Protein AF-A0A956F9D6-F1 (afdb_monomer_lite)

Sequence (147 aa):
MLTVTFGCPGGDDSSTGTDTEHHHDTEHATSSSGGEESSGGGGTGSSSGGEESTTGGPGDGSSSGGESEGSSSGGGVSEECVTFCSRYFNTCGGNAGNDYASEEDCQAQCSGWDAAGFECRQMHLELAQEDADTHCPHASGSGGGVC

Secondary structure (DSSP, 8-state):
-------PPPPP-------------------------------------------------------------SSPPPHHHHHHHHHHHHHHTTSTT---SSHHHHHHHHTT--HHHHHHHHHHHHHTTT-HHHHTTTSSTTGGGT-

Foldseek 3Di:
DDPPPPDDDADDDPDDDDDDDDDDDDDDDDDDDDDDDDDDDDDDDDDDDDDDDDDDDDDDDDDDDPPPPDDDPDPDQDPLQLVLLVLLCVLAVPPPLAPAPDSVSSSVLLVVDDPVLSVQLSVLSVCSVVPVHVRSNCNYSCNVSSD

pLDDT: mean 71.95, std 21.87, range [39.25, 97.88]

Radius of gyration: 24.63 Å; chains: 1; bounding box: 66×50×63 Å

Structure (mmCIF, N/CA/C/O backbone):
data_AF-A0A956F9D6-F1
#
_entry.id   AF-A0A956F9D6-F1
#
loop_
_atom_site.group_PDB
_atom_site.id
_atom_site.type_symbol
_atom_site.label_atom_id
_atom_site.label_alt_id
_atom_site.label_comp_id
_atom_site.label_asym_id
_atom_site.label_entity_id
_atom_site.label_seq_id
_atom_site.pdbx_PDB_ins_code
_atom_site.Cartn_x
_atom_site.Cartn_y
_atom_site.Cartn_z
_atom_site.occupancy
_atom_site.B_iso_or_equiv
_atom_site.auth_seq_id
_atom_site.auth_comp_id
_atom_site.auth_asym_id
_atom_site.auth_atom_id
_atom_site.pdbx_PDB_model_num
ATOM 1 N N . MET A 1 1 ? 4.218 29.208 -5.042 1.00 49.19 1 MET A N 1
ATOM 2 C CA . MET A 1 1 ? 3.357 28.017 -4.911 1.00 49.19 1 MET A CA 1
ATOM 3 C C . MET A 1 1 ? 3.411 27.310 -6.253 1.00 49.19 1 MET A C 1
ATOM 5 O O . MET A 1 1 ? 2.847 27.825 -7.207 1.00 49.19 1 MET A O 1
ATOM 9 N N . LEU A 1 2 ? 4.232 26.263 -6.375 1.00 46.78 2 LEU A N 1
ATOM 10 C CA . LEU A 1 2 ? 4.337 25.477 -7.606 1.00 46.78 2 LEU A CA 1
ATOM 11 C C . LEU A 1 2 ? 3.216 24.437 -7.580 1.00 46.78 2 LEU A C 1
ATOM 13 O O . LEU A 1 2 ? 3.246 23.526 -6.762 1.00 46.78 2 LEU A O 1
ATOM 17 N N . THR A 1 3 ? 2.222 24.592 -8.445 1.00 46.16 3 THR A N 1
ATOM 18 C CA . THR A 1 3 ? 1.223 23.55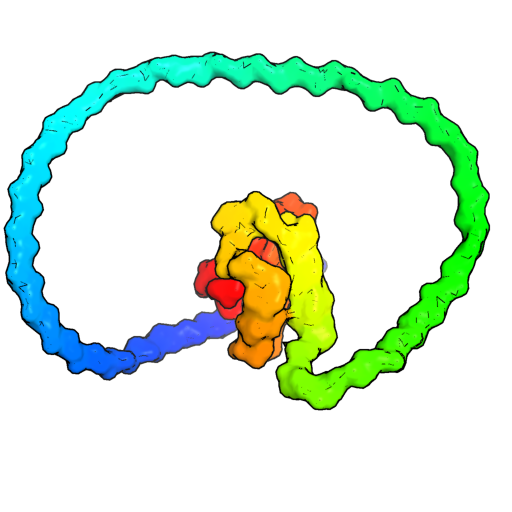8 -8.719 1.00 46.16 3 THR A CA 1
ATOM 19 C C . THR A 1 3 ? 1.864 22.505 -9.618 1.00 46.16 3 THR A C 1
ATOM 21 O O . THR A 1 3 ? 1.932 22.684 -10.834 1.00 46.16 3 THR A O 1
ATOM 24 N N . VAL A 1 4 ? 2.378 21.427 -9.025 1.00 48.56 4 VAL A N 1
ATOM 25 C CA . VAL A 1 4 ? 2.755 20.220 -9.770 1.00 48.56 4 VAL A CA 1
ATOM 26 C C . VAL A 1 4 ? 1.454 19.540 -10.183 1.00 48.56 4 VAL A C 1
ATOM 28 O O . VAL A 1 4 ? 0.748 18.971 -9.360 1.00 48.56 4 VAL A O 1
ATOM 31 N N . THR A 1 5 ? 1.090 19.679 -11.456 1.00 53.84 5 THR A N 1
ATOM 32 C CA . THR A 1 5 ? 0.004 18.901 -12.059 1.00 53.84 5 THR A CA 1
ATOM 33 C C . THR A 1 5 ? 0.579 17.533 -12.400 1.00 53.84 5 THR A C 1
ATOM 35 O O . THR A 1 5 ? 1.245 17.385 -13.422 1.00 53.84 5 THR A O 1
ATOM 38 N N . PHE A 1 6 ? 0.384 16.560 -11.512 1.00 55.25 6 PHE A N 1
ATOM 39 C CA . PHE A 1 6 ? 0.704 15.161 -11.777 1.00 55.25 6 PHE A CA 1
ATOM 40 C C . PHE A 1 6 ? -0.479 14.557 -12.539 1.00 55.25 6 PHE A C 1
ATOM 42 O O . PHE A 1 6 ? -1.470 14.124 -11.961 1.00 55.25 6 PHE A O 1
ATOM 49 N N . GLY A 1 7 ? -0.429 14.665 -13.866 1.00 45.84 7 GLY A N 1
ATOM 50 C CA . GLY A 1 7 ? -1.339 13.941 -14.741 1.00 45.84 7 GLY A CA 1
ATOM 51 C C . GLY A 1 7 ? -0.779 12.545 -14.969 1.00 45.84 7 GLY A C 1
ATOM 52 O O . GLY A 1 7 ? 0.195 12.408 -15.705 1.00 45.84 7 GLY A O 1
ATOM 53 N N . CYS A 1 8 ? -1.383 11.527 -14.359 1.00 49.78 8 CYS A N 1
ATOM 54 C CA . CYS A 1 8 ? -1.200 10.150 -14.804 1.00 49.78 8 CYS A CA 1
ATOM 55 C C . CYS A 1 8 ? -1.801 10.037 -16.218 1.00 49.78 8 CYS A C 1
ATOM 57 O O . CYS A 1 8 ? -2.987 10.336 -16.388 1.00 49.78 8 CYS A O 1
ATOM 59 N N . PRO A 1 9 ? -1.026 9.680 -17.258 1.00 53.47 9 PRO A N 1
ATOM 60 C CA . PRO A 1 9 ? -1.606 9.359 -18.553 1.00 53.47 9 PRO A CA 1
ATOM 61 C C . PRO A 1 9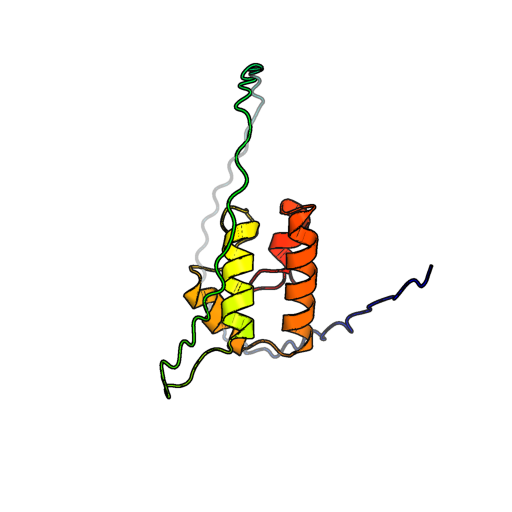 ? -2.479 8.114 -18.380 1.00 53.47 9 PRO A C 1
ATOM 63 O O . PRO A 1 9 ? -1.993 7.071 -17.948 1.00 53.47 9 PRO A O 1
ATOM 66 N N . GLY A 1 10 ? -3.774 8.260 -18.668 1.00 45.09 10 GLY A N 1
ATOM 67 C CA . GLY A 1 10 ? -4.732 7.164 -18.644 1.00 45.09 10 GLY A CA 1
ATOM 68 C C . GLY A 1 10 ? -4.235 6.007 -19.504 1.00 45.09 10 GLY A C 1
ATOM 69 O O . GLY A 1 10 ? -3.920 6.200 -20.676 1.00 45.09 10 GLY A O 1
ATOM 70 N N . GLY A 1 11 ? -4.138 4.830 -18.890 1.00 46.69 11 GLY A N 1
ATOM 71 C CA . GLY A 1 11 ? -3.939 3.578 -19.597 1.00 46.69 11 GLY A CA 1
ATOM 72 C C . GLY A 1 11 ? -5.210 3.244 -20.361 1.00 46.69 11 GLY A C 1
ATOM 73 O O . GLY A 1 11 ? -6.281 3.097 -19.777 1.00 46.69 11 GLY A O 1
ATOM 74 N N . ASP A 1 12 ? -5.082 3.191 -21.677 1.00 46.81 12 ASP A N 1
ATOM 75 C CA . ASP A 1 12 ? -6.163 2.926 -22.603 1.00 46.81 12 ASP A CA 1
ATOM 76 C C . ASP A 1 12 ? -6.703 1.497 -22.442 1.00 46.81 12 ASP A C 1
ATOM 78 O O . ASP A 1 12 ? -5.969 0.506 -22.501 1.00 46.81 12 ASP A O 1
ATOM 82 N N . ASP A 1 13 ? -8.023 1.428 -22.300 1.00 53.12 13 ASP A N 1
ATOM 83 C CA . ASP A 1 13 ? -8.912 0.279 -22.442 1.00 53.12 13 ASP A CA 1
ATOM 84 C C . ASP A 1 13 ? -8.509 -0.627 -23.630 1.00 53.12 13 ASP A C 1
ATOM 86 O O . ASP A 1 13 ? -8.948 -0.458 -24.769 1.00 53.12 13 ASP A O 1
ATOM 90 N N . SER A 1 14 ? -7.651 -1.620 -23.388 1.00 56.44 14 SER A N 1
ATOM 91 C CA . SER A 1 14 ? -7.343 -2.668 -24.368 1.00 56.44 14 SER A CA 1
ATOM 92 C C . SER A 1 14 ? -8.263 -3.861 -24.154 1.00 56.44 14 SER A C 1
ATOM 94 O O . SER A 1 14 ? -7.869 -4.935 -23.704 1.00 56.44 14 SER A O 1
ATOM 96 N N . SER A 1 15 ? -9.519 -3.646 -24.538 1.00 55.53 15 SER A N 1
ATOM 97 C CA . SER A 1 15 ? -10.475 -4.697 -24.868 1.00 55.53 15 SER A CA 1
ATOM 98 C C . SER A 1 15 ? -9.886 -5.620 -25.945 1.00 55.53 15 SER A C 1
ATOM 100 O O . SER A 1 15 ? -9.810 -5.249 -27.116 1.00 55.53 15 SER A O 1
ATOM 102 N N . THR A 1 16 ? -9.510 -6.848 -25.583 1.00 59.19 16 THR A N 1
ATOM 103 C CA . THR A 1 16 ? -9.400 -7.946 -26.554 1.00 59.19 16 THR A CA 1
ATOM 104 C C . THR A 1 16 ? -10.321 -9.076 -26.124 1.00 59.19 16 THR A C 1
ATOM 106 O O . THR A 1 16 ? -10.125 -9.738 -25.109 1.00 59.19 16 THR A O 1
ATOM 109 N N . GLY A 1 17 ? -11.401 -9.224 -26.889 1.00 53.12 17 GLY A N 1
ATOM 110 C CA . GLY A 1 17 ? -12.414 -10.237 -26.671 1.00 53.12 17 GLY A CA 1
ATOM 111 C C . GLY A 1 17 ? -11.886 -11.648 -26.903 1.00 53.12 17 GLY A C 1
ATOM 112 O O . GLY A 1 17 ? -11.095 -11.905 -27.810 1.00 53.12 17 GLY A O 1
ATOM 113 N N . THR A 1 18 ? -12.428 -12.580 -26.130 1.00 55.72 18 THR A N 1
ATOM 114 C CA . THR A 1 18 ? -12.713 -13.919 -26.635 1.00 55.72 18 THR A CA 1
ATOM 115 C C . THR A 1 18 ? -14.192 -14.170 -26.410 1.00 55.72 18 THR A C 1
ATOM 117 O O . THR A 1 18 ? -14.675 -14.323 -25.293 1.00 55.72 18 THR A O 1
ATOM 120 N N . ASP A 1 19 ? -14.913 -14.102 -27.521 1.00 53.56 19 ASP A N 1
ATOM 121 C CA . ASP A 1 19 ? -16.272 -14.581 -27.664 1.00 53.56 19 ASP A CA 1
ATOM 122 C C . ASP A 1 19 ? -16.255 -16.087 -27.354 1.00 53.56 19 ASP A C 1
ATOM 124 O O . ASP A 1 19 ? -15.553 -16.870 -27.998 1.00 53.56 19 ASP A O 1
ATOM 128 N N . THR A 1 20 ? -16.933 -16.499 -26.292 1.00 59.34 20 THR A N 1
ATOM 129 C CA . THR A 1 20 ? -17.314 -17.897 -26.101 1.00 59.34 20 THR A CA 1
ATOM 130 C C . THR A 1 20 ? -18.781 -17.898 -25.732 1.00 59.34 20 THR A C 1
ATOM 132 O O . THR A 1 20 ? -19.163 -17.764 -24.571 1.00 59.34 20 THR A O 1
ATOM 135 N N . GLU A 1 21 ? -19.594 -18.027 -26.778 1.00 60.91 21 GLU A N 1
ATOM 136 C CA . GLU A 1 21 ? -20.935 -18.590 -26.727 1.00 60.91 21 GLU A CA 1
ATOM 137 C C . GLU A 1 21 ? -20.992 -19.765 -25.736 1.00 60.91 21 GLU A C 1
ATOM 139 O O . GLU A 1 21 ? -20.465 -20.858 -25.973 1.00 60.91 21 GLU A O 1
ATOM 144 N N . HIS A 1 22 ? -21.724 -19.568 -24.644 1.00 53.25 22 HIS A N 1
ATOM 145 C CA . HIS A 1 22 ? -22.496 -20.655 -24.069 1.00 53.25 22 HIS A CA 1
ATOM 146 C C . HIS A 1 22 ? -23.883 -20.152 -23.699 1.00 53.25 22 HIS A C 1
ATOM 148 O O . HIS A 1 22 ? -24.115 -19.547 -22.654 1.00 53.25 22 HIS A O 1
ATOM 154 N N . HIS A 1 23 ? -24.807 -20.414 -24.620 1.00 60.94 23 HIS A N 1
ATOM 155 C CA . HIS A 1 23 ? -26.233 -20.469 -24.359 1.00 60.94 23 HIS A CA 1
ATOM 156 C C . HIS A 1 23 ? -26.501 -21.356 -23.142 1.00 60.94 23 HIS A C 1
ATOM 158 O O . HIS A 1 23 ? -26.189 -22.540 -23.185 1.00 60.94 23 HIS A O 1
ATOM 164 N N . HIS A 1 24 ? -27.167 -20.822 -22.122 1.00 57.09 24 HIS A N 1
ATOM 165 C CA . HIS A 1 24 ? -28.178 -21.580 -21.395 1.00 57.09 24 HIS A CA 1
ATOM 166 C C . HIS A 1 24 ? -29.282 -20.625 -20.941 1.00 57.09 24 HIS A C 1
ATOM 168 O O . HIS A 1 24 ? -29.178 -19.893 -19.961 1.00 57.09 24 HIS A O 1
ATOM 174 N N . ASP A 1 25 ? -30.335 -20.655 -21.747 1.00 59.44 25 ASP A N 1
ATOM 175 C CA . ASP A 1 25 ? -31.696 -20.254 -21.441 1.00 59.44 25 ASP A CA 1
ATOM 176 C C . ASP A 1 25 ? -32.126 -20.898 -20.111 1.00 59.44 25 ASP A C 1
ATOM 178 O O . ASP A 1 25 ? -32.097 -22.125 -19.986 1.00 59.44 25 ASP A O 1
ATOM 182 N N . THR A 1 26 ? -32.487 -20.108 -19.101 1.00 63.03 26 THR A N 1
ATOM 183 C CA . THR A 1 26 ? -33.489 -20.505 -18.101 1.00 63.03 26 THR A CA 1
ATOM 184 C C . THR A 1 26 ? -34.083 -19.252 -17.488 1.00 63.03 26 THR A C 1
ATOM 186 O O . THR A 1 26 ? -33.485 -18.545 -16.678 1.00 63.03 26 THR A O 1
ATOM 189 N N . GLU A 1 27 ? -35.306 -19.008 -17.912 1.00 63.38 27 GLU A N 1
ATOM 190 C CA . GLU A 1 27 ? -36.193 -17.975 -17.433 1.00 63.38 27 GLU A CA 1
ATOM 191 C C . GLU A 1 27 ? -36.682 -18.338 -16.027 1.00 63.38 27 GLU A C 1
ATOM 193 O O . GLU A 1 27 ? -37.116 -19.464 -15.782 1.00 63.38 27 GLU A O 1
ATOM 198 N N . HIS A 1 28 ? -36.700 -17.372 -15.110 1.00 53.66 28 HIS A N 1
ATOM 199 C CA . HIS A 1 28 ? -37.776 -17.329 -14.127 1.00 53.66 28 HIS A CA 1
ATOM 200 C C . HIS A 1 28 ? -38.054 -15.889 -13.708 1.00 53.66 28 HIS A C 1
ATOM 202 O O . HIS A 1 28 ? -37.382 -15.290 -12.871 1.00 53.66 28 HIS A O 1
ATOM 208 N N . ALA A 1 29 ? -39.095 -15.343 -14.327 1.00 53.19 29 ALA A N 1
ATOM 209 C CA . ALA A 1 29 ? -39.790 -14.173 -13.845 1.00 53.19 29 ALA A CA 1
ATOM 210 C C . ALA A 1 29 ? -40.430 -14.474 -12.483 1.00 53.19 29 ALA A C 1
ATOM 212 O O . ALA A 1 29 ? -41.213 -15.413 -12.356 1.00 53.19 29 ALA A O 1
ATOM 213 N N . THR A 1 30 ? -40.191 -13.610 -11.500 1.00 58.47 30 THR A N 1
ATOM 214 C CA . THR A 1 30 ? -41.206 -13.267 -10.499 1.00 58.47 30 THR A CA 1
ATOM 215 C C . THR A 1 30 ? -41.138 -11.774 -10.231 1.00 58.47 30 THR A C 1
ATOM 217 O O . THR A 1 30 ? -40.274 -11.278 -9.513 1.00 58.47 30 THR A O 1
ATOM 220 N N . SER A 1 31 ? -42.081 -11.059 -10.833 1.00 57.25 31 SER A N 1
ATOM 221 C CA . SER A 1 31 ? -42.538 -9.760 -10.364 1.00 57.25 31 SER A CA 1
ATOM 222 C C . SER A 1 31 ? -42.961 -9.857 -8.898 1.00 57.25 31 SER A C 1
ATOM 224 O O . SER A 1 31 ? -43.669 -10.796 -8.537 1.00 57.25 31 SER A O 1
ATOM 226 N N . SER A 1 32 ? -42.618 -8.864 -8.079 1.00 54.59 32 SER A N 1
ATOM 227 C CA . SER A 1 32 ? -43.465 -8.429 -6.964 1.00 54.59 32 SER A CA 1
ATOM 228 C C . SER A 1 32 ? -43.101 -7.013 -6.530 1.00 54.59 32 SER A C 1
ATOM 230 O O . SER A 1 32 ? -41.986 -6.707 -6.126 1.00 54.59 32 SER A O 1
ATOM 232 N N . SER A 1 33 ? -44.103 -6.167 -6.697 1.00 61.12 33 SER A N 1
ATOM 233 C CA . SER A 1 33 ? -44.301 -4.807 -6.221 1.00 61.12 33 SER A CA 1
ATOM 234 C C . SER A 1 33 ? -44.600 -4.741 -4.718 1.00 61.12 33 SER A C 1
ATOM 236 O O . SER A 1 33 ? -45.205 -5.665 -4.177 1.00 61.12 33 SER A O 1
ATOM 238 N N . GLY A 1 34 ? -44.311 -3.586 -4.107 1.00 43.47 34 GLY A N 1
ATOM 239 C CA . GLY A 1 34 ? -44.726 -3.195 -2.748 1.00 43.47 34 GLY A CA 1
ATOM 240 C C . GLY A 1 34 ? -43.529 -3.120 -1.795 1.00 43.47 34 GLY A C 1
ATOM 241 O O . GLY A 1 34 ? -42.672 -3.988 -1.832 1.00 43.47 34 GLY A O 1
ATOM 242 N N . GLY A 1 35 ? -43.352 -2.122 -0.942 1.00 39.25 35 GLY A N 1
ATOM 243 C CA . GLY A 1 35 ? -44.171 -0.986 -0.553 1.00 39.25 35 GLY A CA 1
ATOM 244 C C . GLY A 1 35 ? -43.441 -0.240 0.577 1.00 39.25 35 GLY A C 1
ATOM 245 O O . GLY A 1 35 ? -42.561 -0.808 1.214 1.00 39.25 35 GLY A O 1
ATOM 246 N N . GLU A 1 36 ? -43.801 1.031 0.746 1.00 41.38 36 GLU A N 1
ATOM 247 C CA . GLU A 1 36 ? -44.159 1.649 2.034 1.00 41.38 36 GLU A CA 1
ATOM 248 C C . GLU A 1 36 ? -43.102 1.717 3.164 1.00 41.38 36 GLU A C 1
ATOM 250 O O . GLU A 1 36 ? -42.645 0.730 3.726 1.00 41.38 36 GLU A O 1
ATOM 255 N N . GLU A 1 37 ? -42.770 2.975 3.478 1.00 49.12 37 GLU A N 1
ATOM 256 C CA . GLU A 1 37 ? -42.399 3.565 4.771 1.00 49.12 37 GLU A CA 1
ATOM 257 C C . GLU A 1 37 ? -42.046 2.664 5.972 1.00 49.12 37 GLU A C 1
ATOM 259 O O . GLU A 1 37 ? -42.855 1.883 6.460 1.00 49.12 37 GLU A O 1
ATOM 264 N N . SER A 1 38 ? -40.913 2.958 6.624 1.00 58.16 38 SER A N 1
ATOM 265 C CA . SER A 1 38 ? -40.885 2.877 8.087 1.00 58.16 38 SER A CA 1
ATOM 266 C C . SER A 1 38 ? -39.858 3.815 8.720 1.00 58.16 38 SER A C 1
ATOM 268 O O . SER A 1 38 ? -38.701 3.901 8.319 1.00 58.16 38 SER A O 1
ATOM 270 N N . SER A 1 39 ? -40.347 4.544 9.720 1.00 61.50 39 SER A N 1
ATOM 271 C CA . SER A 1 39 ? -39.662 5.515 10.572 1.00 61.50 39 SER A CA 1
ATOM 272 C C . SER A 1 39 ? -38.867 4.862 11.718 1.00 61.50 39 SER A C 1
ATOM 274 O O . SER A 1 39 ? -39.156 3.733 12.106 1.00 61.50 39 SER A O 1
ATOM 276 N N . GLY A 1 40 ? -37.978 5.646 12.348 1.00 46.12 40 GLY A N 1
ATOM 277 C CA . GLY A 1 40 ? -37.383 5.384 13.676 1.00 46.12 40 GLY A CA 1
ATOM 278 C C . GLY A 1 40 ? -35.932 4.894 13.609 1.00 46.12 40 GLY A C 1
ATOM 279 O O . GLY A 1 40 ? -35.602 4.087 12.758 1.00 46.12 40 GLY A O 1
ATOM 280 N N . GLY A 1 41 ? -34.977 5.313 14.436 1.00 44.06 41 GLY A N 1
ATOM 281 C CA . GLY A 1 41 ? -34.894 6.232 15.575 1.00 44.06 41 GLY A CA 1
ATOM 282 C C . GLY A 1 41 ? -33.406 6.627 15.709 1.00 44.06 41 GLY A C 1
ATOM 283 O O . GLY A 1 41 ? -32.540 5.977 15.142 1.00 44.06 41 GLY A O 1
ATOM 284 N N . GLY A 1 42 ? -33.030 7.756 16.305 1.00 46.38 42 GLY A N 1
ATOM 285 C CA . GLY A 1 42 ? -33.112 7.967 17.747 1.00 46.38 42 GLY A CA 1
ATOM 286 C C . GLY A 1 42 ? -31.932 7.287 18.456 1.00 46.38 42 GLY A C 1
ATOM 287 O O . GLY A 1 42 ? -32.081 6.168 18.929 1.00 46.38 42 GLY A O 1
ATOM 288 N N . GLY A 1 43 ? -30.776 7.956 18.533 1.00 43.47 43 GLY A N 1
ATOM 289 C CA . GLY A 1 43 ? -29.585 7.427 19.206 1.00 43.47 43 GLY A CA 1
ATOM 290 C C . GLY A 1 43 ? -28.529 8.495 19.478 1.00 43.47 43 GLY A C 1
ATOM 291 O O . GLY A 1 43 ? -27.511 8.563 18.803 1.00 43.47 43 GLY A O 1
ATOM 292 N N . THR A 1 44 ? -28.791 9.352 20.463 1.00 50.62 44 THR A N 1
ATOM 293 C CA . THR A 1 44 ? -27.800 10.233 21.090 1.00 50.62 44 THR A CA 1
ATOM 294 C C . THR A 1 44 ? -26.856 9.411 21.965 1.00 50.62 44 THR A C 1
ATOM 296 O O . THR A 1 44 ? -27.324 8.687 22.843 1.00 50.62 44 THR A O 1
ATOM 299 N N . GLY A 1 45 ? -25.546 9.569 21.786 1.00 46.28 45 GLY A N 1
ATOM 300 C CA . GLY A 1 45 ? -24.532 8.967 22.649 1.00 46.28 45 GLY A CA 1
ATOM 301 C C . GLY A 1 45 ? -23.328 9.886 22.809 1.00 46.28 45 GLY A C 1
ATOM 302 O O . GLY A 1 45 ? -22.297 9.674 22.187 1.00 46.28 45 GLY A O 1
ATOM 303 N N . SER A 1 46 ? -23.474 10.928 23.628 1.00 51.25 46 SER A N 1
ATOM 304 C CA . SER A 1 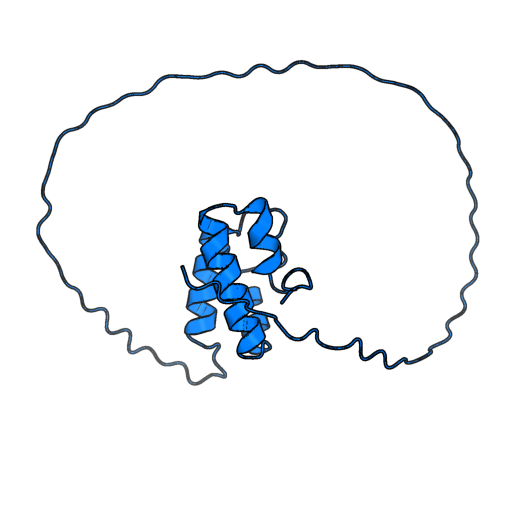46 ? -22.350 11.696 24.166 1.00 51.25 46 SER A CA 1
ATOM 305 C C . SER A 1 46 ? -21.751 10.940 25.350 1.00 51.25 46 SER A C 1
ATOM 307 O O . SER A 1 46 ? -22.473 10.544 26.263 1.00 51.25 46 SER A O 1
ATOM 309 N N . SER A 1 47 ? -20.433 10.776 25.378 1.00 51.44 47 SER A N 1
ATOM 310 C CA . SER A 1 47 ? -19.696 10.472 26.606 1.00 51.44 47 SER A CA 1
ATOM 311 C C . SER A 1 47 ? -18.364 11.204 26.574 1.00 51.44 47 SER A C 1
ATOM 313 O O . SER A 1 47 ? -17.411 10.803 25.917 1.00 51.44 47 SER A O 1
ATOM 315 N N . SER A 1 48 ? -18.376 12.338 27.264 1.00 51.16 48 SER A N 1
ATOM 316 C CA . SER A 1 48 ? -17.220 13.121 27.670 1.00 51.16 48 SER A CA 1
ATOM 317 C C . SER A 1 48 ? -16.602 12.511 28.929 1.00 51.16 48 SER A C 1
ATOM 319 O O . SER A 1 48 ? -17.339 12.056 29.804 1.00 51.16 48 SER A O 1
ATOM 321 N N . GLY A 1 49 ? -15.285 12.644 29.082 1.00 41.81 49 GLY A N 1
ATOM 322 C CA . GLY A 1 49 ? -14.639 12.707 30.396 1.00 41.81 49 GLY A CA 1
ATOM 323 C C . GLY A 1 49 ? -13.552 11.663 30.625 1.00 41.81 49 GLY A C 1
ATOM 324 O O . GLY A 1 49 ? -13.829 10.470 30.676 1.00 41.81 49 GLY A O 1
ATOM 325 N N . GLY A 1 50 ? -12.324 12.142 30.824 1.00 43.09 50 GLY A N 1
ATOM 326 C CA . GLY A 1 50 ? -11.189 11.320 31.232 1.00 43.09 50 GLY A CA 1
ATOM 327 C C . GLY A 1 50 ? -9.851 12.024 31.044 1.00 43.09 50 GLY A C 1
ATOM 328 O O . GLY A 1 50 ? -9.005 11.545 30.304 1.00 43.09 50 GLY A O 1
ATOM 329 N N . GLU A 1 51 ? -9.684 13.186 31.668 1.00 46.59 51 GLU A N 1
ATOM 330 C CA . GLU A 1 51 ? -8.378 13.803 31.890 1.00 46.59 51 GLU A CA 1
ATOM 331 C C . GLU A 1 51 ? -7.652 13.063 33.026 1.00 46.59 51 GLU A C 1
ATOM 333 O O . GLU A 1 51 ? -8.134 13.003 34.154 1.00 46.59 51 GLU A O 1
ATOM 338 N N . GLU A 1 52 ? -6.483 12.500 32.731 1.00 48.53 52 GLU A N 1
ATOM 339 C CA . GLU A 1 52 ? -5.540 11.984 33.722 1.00 48.53 52 GLU A CA 1
ATOM 340 C C . GLU A 1 52 ? -4.140 12.455 33.329 1.00 48.53 52 GLU A C 1
ATOM 342 O O . GLU A 1 52 ? -3.519 11.986 32.378 1.00 48.53 52 GLU A O 1
ATOM 347 N N . SER A 1 53 ? -3.671 13.457 34.066 1.00 54.78 53 SER A N 1
ATOM 348 C CA . SER A 1 53 ? -2.295 13.927 34.041 1.00 54.78 53 SER A CA 1
ATOM 349 C C . SER A 1 53 ? -1.407 12.942 34.793 1.00 54.78 53 SER A C 1
ATOM 351 O O . SER A 1 53 ? -1.546 12.806 36.007 1.00 54.78 53 SER A O 1
ATOM 353 N N . THR A 1 54 ? -0.412 12.366 34.120 1.00 48.16 54 THR A N 1
ATOM 354 C CA . THR A 1 54 ? 0.786 11.863 34.798 1.00 48.16 54 THR A CA 1
ATOM 355 C C . THR A 1 54 ? 2.044 12.411 34.145 1.00 48.16 54 THR A C 1
ATOM 357 O O . THR A 1 54 ? 2.410 12.114 33.012 1.00 48.16 54 THR A O 1
ATOM 360 N N . THR A 1 55 ? 2.677 13.256 34.940 1.00 48.84 55 THR A N 1
ATOM 361 C CA . THR A 1 55 ? 4.029 13.791 34.898 1.00 48.84 55 THR A CA 1
ATOM 362 C C . THR A 1 55 ? 5.114 12.799 34.458 1.00 48.84 55 THR A C 1
ATOM 364 O O . THR A 1 55 ? 5.318 11.780 35.107 1.00 48.84 55 THR A O 1
ATOM 367 N N . GLY A 1 56 ? 5.886 13.200 33.445 1.00 45.28 56 GLY A N 1
ATOM 368 C CA . GLY A 1 56 ? 7.342 13.375 33.530 1.00 45.28 56 GLY A CA 1
ATOM 369 C C . GLY A 1 56 ? 8.237 12.156 33.786 1.00 45.28 56 GLY A C 1
ATOM 370 O O . GLY A 1 56 ? 8.365 11.688 34.912 1.00 45.28 56 GLY A O 1
ATOM 371 N N . GLY A 1 57 ? 9.024 11.806 32.768 1.00 39.53 57 GLY A N 1
ATOM 372 C CA . GLY A 1 57 ? 10.294 11.096 32.920 1.00 39.53 57 GLY A CA 1
ATOM 373 C C . GLY A 1 57 ? 11.102 11.093 31.613 1.00 39.53 57 GLY A C 1
ATOM 374 O O . GLY A 1 57 ? 10.616 10.531 30.634 1.00 39.53 57 GLY A O 1
ATOM 375 N N . PRO A 1 58 ? 12.296 11.718 31.551 1.00 54.03 58 PRO A N 1
ATOM 376 C CA . PRO A 1 58 ? 13.199 11.599 30.409 1.00 54.03 58 PRO A CA 1
ATOM 377 C C . PRO A 1 58 ? 13.886 10.228 30.426 1.00 54.03 58 PRO A C 1
ATOM 379 O O . PRO A 1 58 ? 14.535 9.863 31.404 1.00 54.03 58 PRO A O 1
ATOM 382 N N . GLY A 1 59 ? 13.705 9.465 29.348 1.00 45.94 59 GLY A N 1
ATOM 383 C CA . GLY A 1 59 ? 14.408 8.212 29.100 1.00 45.94 59 GLY A CA 1
ATOM 384 C C . GLY A 1 59 ? 15.513 8.428 28.079 1.00 45.94 59 GLY A C 1
ATOM 385 O O . GLY A 1 59 ? 15.256 8.482 26.878 1.00 45.94 59 GLY A O 1
ATOM 386 N N . ASP A 1 60 ? 16.734 8.576 28.576 1.00 43.22 60 ASP A N 1
ATOM 387 C CA . ASP A 1 60 ? 17.962 8.507 27.804 1.00 43.22 60 ASP A CA 1
ATOM 388 C C . ASP A 1 60 ? 18.113 7.145 27.107 1.00 43.22 60 ASP A C 1
ATOM 390 O O . ASP A 1 60 ? 18.036 6.100 27.745 1.00 43.22 60 ASP A O 1
ATOM 394 N N . GLY A 1 61 ? 18.418 7.197 25.809 1.00 49.66 61 GLY A N 1
ATOM 395 C CA . GLY A 1 61 ? 19.334 6.278 25.135 1.00 49.66 61 GLY A CA 1
ATOM 396 C C . GLY A 1 61 ? 18.892 4.827 24.931 1.00 49.66 61 GLY A C 1
ATOM 397 O O . GLY A 1 61 ? 18.843 4.028 25.858 1.00 49.66 61 GLY A O 1
ATOM 398 N N . SER A 1 62 ? 18.816 4.415 23.666 1.00 45.62 62 SER A N 1
ATOM 399 C CA . SER A 1 62 ? 19.819 3.487 23.120 1.00 45.62 62 SER A CA 1
ATOM 400 C C . SER A 1 62 ? 19.584 3.236 21.638 1.00 45.62 62 SER A C 1
ATOM 402 O O . SER A 1 62 ? 18.569 2.683 21.227 1.00 45.62 62 SER A O 1
ATOM 404 N N . SER A 1 63 ? 20.590 3.606 20.849 1.00 51.84 63 SER A N 1
ATOM 405 C CA . SER A 1 63 ? 20.867 3.002 19.556 1.00 51.84 63 SER A CA 1
ATOM 406 C C . SER A 1 63 ? 20.930 1.482 19.684 1.00 51.84 63 SER A C 1
ATOM 408 O O . SER A 1 63 ? 21.647 0.949 20.528 1.00 51.84 63 SER A O 1
ATOM 410 N N . SER A 1 64 ? 20.233 0.793 18.795 1.00 48.78 64 SER A N 1
ATOM 411 C CA . SER A 1 64 ? 20.522 -0.562 18.319 1.00 48.78 64 SER A CA 1
ATOM 412 C C . SER A 1 64 ? 19.819 -0.610 16.957 1.00 48.78 64 SER A C 1
ATOM 414 O O . SER A 1 64 ? 18.600 -0.600 16.897 1.00 48.78 64 SER A O 1
ATOM 416 N N . GLY A 1 65 ? 20.502 -0.438 15.827 1.00 50.25 65 GLY A N 1
ATOM 417 C CA . GLY A 1 65 ? 21.626 -1.291 15.456 1.00 50.25 65 GLY A CA 1
ATOM 418 C C . GLY A 1 65 ? 21.132 -2.723 15.261 1.00 50.25 65 GLY A C 1
ATOM 419 O O . GLY A 1 65 ? 21.703 -3.640 15.830 1.00 50.25 65 GLY A O 1
ATOM 420 N N . GLY A 1 66 ? 19.999 -2.890 14.574 1.00 42.16 66 GLY A N 1
ATOM 421 C CA . GLY A 1 66 ? 19.471 -4.184 14.163 1.00 42.16 66 GLY A CA 1
ATOM 422 C C . GLY A 1 66 ? 19.928 -4.487 12.746 1.00 42.16 66 GLY A C 1
ATOM 423 O O . GLY A 1 66 ? 19.169 -4.329 11.799 1.00 42.16 66 GLY A O 1
ATOM 424 N N . GLU A 1 67 ? 21.185 -4.884 12.611 1.00 50.31 67 GLU A N 1
ATOM 425 C CA . GLU A 1 67 ? 21.649 -5.685 11.483 1.00 50.31 67 GLU A CA 1
ATOM 426 C C . GLU A 1 67 ? 20.798 -6.965 11.420 1.00 50.31 67 GLU A C 1
ATOM 428 O O . GLU A 1 67 ? 20.966 -7.887 12.213 1.00 50.31 67 GLU A O 1
ATOM 433 N N . SER A 1 68 ? 19.820 -6.994 10.512 1.00 47.62 68 SER A N 1
ATOM 434 C CA . SER A 1 68 ? 19.095 -8.217 10.159 1.00 47.62 68 SER A CA 1
ATOM 435 C C . SER A 1 68 ? 19.689 -8.769 8.874 1.00 47.62 68 SER A C 1
ATOM 437 O O . SER A 1 68 ? 19.088 -8.748 7.806 1.00 47.62 68 SER A O 1
ATOM 439 N N . GLU A 1 69 ? 20.916 -9.265 8.998 1.00 69.12 69 GLU A N 1
ATOM 440 C CA . GLU A 1 69 ? 21.524 -10.150 8.014 1.00 69.12 69 GLU A CA 1
ATOM 441 C C . GLU A 1 69 ? 20.826 -11.515 8.148 1.00 69.12 69 GLU A C 1
ATOM 443 O O . GLU A 1 69 ? 21.189 -12.359 8.969 1.00 69.12 69 GLU A O 1
ATOM 448 N N . GLY A 1 70 ? 19.757 -11.700 7.372 1.00 50.53 70 GLY A N 1
ATOM 449 C CA . GLY A 1 70 ? 18.893 -12.877 7.411 1.00 50.53 70 GLY A CA 1
ATOM 450 C C . GLY A 1 70 ? 18.341 -13.223 6.033 1.00 50.53 70 GLY A C 1
ATOM 451 O O . GLY A 1 70 ? 17.186 -12.964 5.732 1.00 50.53 70 GLY A O 1
ATOM 452 N N . SER A 1 71 ? 19.207 -13.810 5.207 1.00 63.56 71 SER A N 1
ATOM 453 C CA . SER A 1 71 ? 18.939 -14.467 3.920 1.00 63.56 71 SER A CA 1
ATOM 454 C C . SER A 1 71 ? 17.518 -15.020 3.702 1.00 63.56 71 SER A C 1
ATOM 456 O O . SER A 1 71 ? 17.076 -15.924 4.412 1.00 63.56 71 SER A O 1
ATOM 458 N N . SER A 1 72 ? 16.930 -14.695 2.549 1.00 47.34 72 SER A N 1
ATOM 459 C CA . SER A 1 72 ? 16.310 -15.731 1.715 1.00 47.34 72 SER A CA 1
ATOM 460 C C . SER A 1 72 ? 16.439 -15.414 0.233 1.00 47.34 72 SER A C 1
ATOM 462 O O . SER A 1 72 ? 15.682 -14.652 -0.358 1.00 47.34 72 SER A O 1
ATOM 464 N N . SER A 1 73 ? 17.422 -16.072 -0.380 1.00 66.00 73 SER A N 1
ATOM 465 C CA . SER A 1 73 ? 17.403 -16.381 -1.805 1.00 66.00 73 SER A CA 1
ATOM 466 C C . SER A 1 73 ? 16.202 -17.288 -2.086 1.00 66.00 73 SER A C 1
ATOM 468 O O . SER A 1 73 ? 16.299 -18.509 -2.001 1.00 66.00 73 SER A O 1
ATOM 470 N N . GLY A 1 74 ? 15.059 -16.676 -2.374 1.00 48.84 74 GLY A N 1
ATOM 471 C CA . GLY A 1 74 ? 13.831 -17.366 -2.745 1.00 48.84 74 GLY A CA 1
ATOM 472 C C . GLY A 1 74 ? 12.833 -16.377 -3.325 1.00 48.84 74 GLY A C 1
ATOM 473 O O . GLY A 1 74 ? 11.954 -15.944 -2.603 1.00 48.84 74 GLY A O 1
ATOM 474 N N . GLY A 1 75 ? 13.014 -15.980 -4.593 1.00 53.34 75 GLY A N 1
ATOM 475 C CA . GLY A 1 75 ? 12.017 -15.231 -5.384 1.00 53.34 75 GLY A CA 1
ATOM 476 C C . GLY A 1 75 ? 11.277 -14.121 -4.626 1.00 53.34 75 GLY A C 1
ATOM 477 O O . GLY A 1 75 ? 10.051 -14.122 -4.617 1.00 53.34 75 GLY A O 1
ATOM 478 N N . GLY A 1 76 ? 12.020 -13.267 -3.914 1.00 58.62 76 GLY A N 1
ATOM 479 C CA . GLY A 1 76 ? 11.492 -12.423 -2.842 1.00 58.62 76 GLY A CA 1
ATOM 480 C C . GLY A 1 76 ? 10.810 -11.146 -3.324 1.00 58.62 76 GLY A C 1
ATOM 481 O O . GLY A 1 76 ? 11.294 -10.473 -4.234 1.00 58.62 76 GLY A O 1
ATOM 482 N N . VAL A 1 77 ? 9.701 -10.818 -2.664 1.00 78.12 77 VAL A N 1
ATOM 483 C CA . VAL A 1 77 ? 9.037 -9.509 -2.704 1.00 78.12 77 VAL A CA 1
ATOM 484 C C . VAL A 1 77 ? 10.021 -8.392 -2.343 1.00 78.12 77 VAL A C 1
ATOM 486 O O . VAL A 1 77 ? 10.913 -8.590 -1.515 1.00 78.12 77 VAL A O 1
ATOM 489 N N . SER A 1 78 ? 9.897 -7.228 -2.987 1.00 89.38 78 SER A N 1
ATOM 490 C CA . SER A 1 78 ? 10.789 -6.097 -2.714 1.00 89.38 78 SER A CA 1
ATOM 491 C C . SER A 1 78 ? 10.560 -5.549 -1.302 1.00 89.38 78 SER A C 1
ATOM 493 O O . SER A 1 78 ? 9.442 -5.562 -0.786 1.00 89.38 78 SER A O 1
ATOM 495 N N . GLU A 1 79 ? 11.615 -5.026 -0.675 1.00 91.94 79 GLU A N 1
ATOM 496 C CA . GLU A 1 79 ? 11.507 -4.399 0.652 1.00 91.94 79 GLU A CA 1
ATOM 497 C C . GLU A 1 79 ? 10.570 -3.176 0.644 1.00 91.94 79 GLU A C 1
ATOM 499 O O . GLU A 1 79 ? 9.889 -2.884 1.630 1.00 91.94 79 GLU A O 1
ATOM 504 N N . GLU A 1 80 ? 10.464 -2.505 -0.505 1.00 93.69 80 GLU A N 1
ATOM 505 C CA . GLU A 1 80 ? 9.491 -1.438 -0.740 1.00 93.69 80 GLU A CA 1
ATOM 506 C C . GLU A 1 80 ? 8.052 -1.953 -0.637 1.00 93.69 80 GLU A C 1
ATOM 508 O O . GLU A 1 80 ? 7.239 -1.335 0.048 1.00 93.69 80 GLU A O 1
ATOM 513 N N . CYS A 1 81 ? 7.747 -3.114 -1.228 1.00 95.25 81 CYS A N 1
ATOM 514 C CA . CYS A 1 81 ? 6.435 -3.746 -1.098 1.00 95.25 81 CYS A CA 1
ATOM 515 C C . CYS A 1 81 ? 6.133 -4.149 0.347 1.00 95.25 81 CYS A C 1
ATOM 517 O O . CYS A 1 81 ? 5.029 -3.910 0.829 1.00 95.25 81 CYS A O 1
ATOM 519 N N . VAL A 1 82 ? 7.110 -4.713 1.065 1.00 95.38 82 VAL A N 1
ATOM 520 C CA . VAL A 1 82 ? 6.943 -5.078 2.483 1.00 95.38 82 VAL A CA 1
ATOM 521 C C . VAL A 1 82 ? 6.609 -3.839 3.319 1.00 95.38 82 VAL A C 1
ATOM 523 O O . VAL A 1 82 ? 5.629 -3.828 4.066 1.00 95.38 82 VAL A O 1
ATOM 526 N N . THR A 1 83 ? 7.377 -2.762 3.143 1.00 96.50 83 THR A N 1
ATOM 527 C CA . THR A 1 83 ? 7.171 -1.498 3.866 1.00 96.50 83 THR A CA 1
ATOM 528 C C . THR A 1 83 ? 5.825 -0.862 3.521 1.00 96.50 83 THR A C 1
ATOM 530 O O . THR A 1 83 ? 5.105 -0.408 4.414 1.00 96.50 83 THR A O 1
ATOM 533 N N . PHE A 1 84 ? 5.470 -0.840 2.236 1.00 97.00 84 PHE A N 1
ATOM 534 C CA . PHE A 1 84 ? 4.197 -0.316 1.758 1.00 97.00 84 PHE A CA 1
ATOM 535 C C . PHE A 1 84 ? 3.016 -1.074 2.368 1.00 97.00 84 PHE A C 1
ATOM 537 O O . PHE A 1 84 ? 2.143 -0.450 2.968 1.00 97.00 84 PHE A O 1
ATOM 544 N N . CYS A 1 85 ? 3.012 -2.406 2.282 1.00 97.25 85 CYS A N 1
ATOM 545 C CA . CYS A 1 85 ? 1.910 -3.227 2.771 1.00 97.25 85 CYS A CA 1
ATOM 546 C C . CYS A 1 85 ? 1.735 -3.109 4.289 1.00 97.25 85 CYS A C 1
ATOM 548 O O . CYS A 1 85 ? 0.611 -2.951 4.759 1.00 97.25 85 CYS A O 1
ATOM 550 N N . SER A 1 86 ? 2.828 -3.057 5.055 1.00 97.50 86 SER A N 1
ATOM 551 C CA . SER A 1 86 ? 2.747 -2.845 6.504 1.00 97.50 86 SER A CA 1
ATOM 552 C C . SER A 1 86 ? 2.126 -1.490 6.870 1.00 97.50 86 SER A C 1
ATOM 554 O O . SER A 1 86 ? 1.243 -1.404 7.729 1.00 97.50 86 SER A O 1
ATOM 556 N N . ARG A 1 87 ? 2.514 -0.414 6.169 1.00 97.50 87 ARG A N 1
ATOM 557 C CA . ARG A 1 87 ? 1.886 0.909 6.332 1.00 97.50 87 ARG A CA 1
ATOM 558 C C . ARG A 1 87 ? 0.422 0.892 5.893 1.00 97.50 87 ARG A C 1
ATOM 560 O O . ARG A 1 87 ? -0.420 1.449 6.591 1.00 97.50 87 ARG A O 1
ATOM 567 N N . TYR A 1 88 ? 0.111 0.218 4.786 1.00 97.44 88 TYR A N 1
ATOM 568 C CA . TYR A 1 88 ? -1.252 0.083 4.288 1.00 97.44 88 TYR A CA 1
ATOM 569 C C . TYR A 1 88 ? -2.154 -0.575 5.328 1.00 97.44 88 TYR A C 1
ATOM 571 O O . TYR A 1 88 ? -3.186 -0.013 5.669 1.00 97.44 88 TYR A O 1
ATOM 579 N N . PHE A 1 89 ? -1.773 -1.717 5.899 1.00 96.75 89 PHE A N 1
ATOM 580 C CA . PHE A 1 89 ? -2.610 -2.390 6.896 1.00 96.75 89 PHE A CA 1
ATOM 581 C C . PHE A 1 89 ? -2.739 -1.594 8.200 1.00 96.75 89 PHE A C 1
ATOM 583 O O . PHE A 1 89 ? -3.795 -1.635 8.832 1.00 96.75 89 PHE A O 1
ATOM 590 N N . ASN A 1 90 ? -1.719 -0.815 8.574 1.00 96.81 90 ASN A N 1
ATOM 591 C CA . ASN A 1 90 ? -1.787 0.078 9.730 1.00 96.81 90 ASN A CA 1
ATOM 592 C C . ASN A 1 90 ? -2.794 1.229 9.534 1.00 96.81 90 ASN A C 1
ATOM 594 O O . ASN A 1 90 ? -3.542 1.551 10.453 1.00 96.81 90 ASN A O 1
ATOM 598 N N . THR A 1 91 ? -2.830 1.828 8.340 1.00 96.06 91 THR A N 1
ATOM 599 C CA . THR A 1 91 ? -3.681 2.992 8.034 1.00 96.06 91 THR A CA 1
ATOM 600 C C . THR A 1 91 ? -5.066 2.599 7.509 1.00 96.06 91 THR A C 1
ATOM 602 O O . THR A 1 91 ? -6.071 3.195 7.885 1.00 96.06 91 THR A O 1
ATOM 605 N N . CYS A 1 92 ? -5.129 1.580 6.657 1.00 96.44 92 CYS A N 1
ATOM 606 C CA . CYS A 1 92 ? -6.279 1.221 5.828 1.00 96.44 92 CYS A CA 1
ATOM 607 C C . CYS A 1 92 ? -6.850 -0.176 6.107 1.00 96.44 92 CYS A C 1
ATOM 609 O O . CYS A 1 92 ? -7.910 -0.498 5.578 1.00 96.44 92 CYS A O 1
ATOM 611 N N . GLY A 1 93 ? -6.209 -1.008 6.938 1.00 92.12 93 GLY A N 1
ATOM 612 C CA . GLY A 1 93 ? -6.600 -2.415 7.122 1.00 92.12 93 GLY A CA 1
ATOM 613 C C . GLY A 1 93 ? -8.022 -2.632 7.661 1.00 92.12 93 GLY A C 1
ATOM 614 O O . GLY A 1 93 ? -8.605 -3.691 7.440 1.00 92.12 93 GLY A O 1
ATOM 615 N N . GLY A 1 94 ? -8.597 -1.632 8.336 1.00 86.81 94 GLY A N 1
ATOM 616 C CA . GLY A 1 94 ? -9.986 -1.643 8.811 1.00 86.81 94 GLY A CA 1
ATOM 617 C C . GLY A 1 94 ? -10.982 -0.907 7.912 1.00 86.81 94 GLY A C 1
ATOM 618 O O . GLY A 1 94 ? -12.149 -0.799 8.286 1.00 86.81 94 GLY A O 1
ATOM 619 N N . ASN A 1 95 ? -10.541 -0.360 6.776 1.00 85.94 95 ASN A N 1
ATOM 620 C CA . ASN A 1 95 ? -11.368 0.505 5.947 1.00 85.94 95 ASN A CA 1
ATOM 621 C C . ASN A 1 95 ? -12.118 -0.271 4.851 1.00 85.94 95 ASN A C 1
ATOM 623 O O . ASN A 1 95 ? -11.634 -1.283 4.347 1.00 85.94 95 ASN A O 1
ATOM 627 N N . ALA A 1 96 ? -13.281 0.235 4.428 1.00 76.81 96 ALA A N 1
ATOM 628 C CA . ALA A 1 96 ? -14.127 -0.407 3.414 1.00 76.81 96 ALA A CA 1
ATOM 629 C C . ALA A 1 96 ? -13.469 -0.506 2.019 1.00 76.81 96 ALA A C 1
ATOM 631 O O . ALA A 1 96 ? -13.955 -1.245 1.167 1.00 76.81 96 ALA A O 1
ATOM 632 N N . GLY A 1 97 ? -12.373 0.227 1.794 1.00 74.44 97 GLY A N 1
ATOM 633 C CA . GLY A 1 97 ? -11.568 0.192 0.570 1.00 74.44 97 GLY A CA 1
ATOM 634 C C . GLY A 1 97 ? -10.432 -0.834 0.559 1.00 74.44 97 GLY A C 1
ATOM 635 O O . GLY A 1 97 ? -9.661 -0.832 -0.395 1.00 74.44 97 GLY A O 1
ATOM 636 N N . ASN A 1 98 ? -10.287 -1.665 1.598 1.00 88.00 98 ASN A N 1
ATOM 637 C CA . ASN A 1 98 ? -9.284 -2.727 1.614 1.00 88.00 98 ASN A CA 1
ATOM 638 C C . ASN A 1 98 ? -9.747 -3.943 0.801 1.00 88.00 98 ASN A C 1
ATOM 640 O O . ASN A 1 98 ? -10.659 -4.660 1.208 1.00 88.00 98 ASN A O 1
ATOM 644 N N . ASP A 1 99 ? -9.090 -4.180 -0.331 1.00 90.38 99 ASP A N 1
ATOM 645 C CA . ASP A 1 99 ? -9.276 -5.346 -1.198 1.00 90.38 99 ASP A CA 1
ATOM 646 C C . ASP A 1 99 ? -8.167 -6.401 -1.044 1.00 90.38 99 ASP A C 1
ATOM 648 O O . ASP A 1 99 ? -8.230 -7.443 -1.697 1.00 90.38 99 ASP A O 1
ATOM 652 N N . TYR A 1 100 ? -7.188 -6.182 -0.160 1.00 94.12 100 TYR A N 1
ATOM 653 C CA . TYR A 1 100 ? -6.177 -7.186 0.160 1.00 94.12 100 TYR A CA 1
ATOM 654 C C . TYR A 1 100 ? -6.717 -8.211 1.154 1.00 94.12 100 TYR A C 1
ATOM 656 O O . TYR A 1 100 ? -7.242 -7.869 2.219 1.00 94.12 100 TYR A O 1
ATOM 664 N N . ALA A 1 101 ? -6.513 -9.493 0.851 1.00 94.75 101 ALA A N 1
ATOM 665 C CA . ALA A 1 101 ? -6.905 -10.574 1.756 1.00 94.75 101 ALA A CA 1
ATOM 666 C C . ALA A 1 101 ? -6.009 -10.652 3.010 1.00 94.75 101 ALA A C 1
ATOM 668 O O . ALA A 1 101 ? -6.474 -11.031 4.087 1.00 94.75 101 ALA A O 1
ATOM 669 N N . SER A 1 102 ? -4.727 -10.306 2.872 1.00 94.88 102 SER A N 1
ATOM 670 C CA . SER A 1 102 ? -3.732 -10.234 3.946 1.00 94.88 102 SER A CA 1
ATOM 671 C C . SER A 1 102 ? -2.542 -9.361 3.531 1.00 94.88 102 SER A C 1
ATOM 673 O O . SER A 1 102 ? -2.459 -8.904 2.389 1.00 94.88 102 SER A O 1
ATOM 675 N N . GLU A 1 103 ? -1.600 -9.130 4.447 1.00 94.06 103 GLU A N 1
ATOM 676 C CA . GLU A 1 103 ? -0.370 -8.401 4.124 1.00 94.06 103 GLU A CA 1
ATOM 677 C C . GLU A 1 103 ? 0.479 -9.159 3.089 1.00 94.06 103 GLU A C 1
ATOM 679 O O . GLU A 1 103 ? 1.033 -8.537 2.186 1.00 94.06 103 GLU A O 1
ATOM 684 N N . GLU A 1 104 ? 0.513 -10.496 3.136 1.00 94.69 104 GLU A N 1
ATOM 685 C CA . GLU A 1 104 ? 1.176 -11.304 2.105 1.00 94.69 104 GLU A CA 1
ATOM 686 C C . GLU A 1 104 ? 0.493 -11.194 0.736 1.00 94.69 104 GLU A C 1
ATOM 688 O O . GLU A 1 104 ? 1.181 -11.179 -0.284 1.00 94.69 104 GLU A O 1
ATOM 693 N N . ASP A 1 105 ? -0.841 -11.091 0.696 1.00 95.62 105 ASP A N 1
ATOM 694 C CA . ASP A 1 105 ? -1.581 -10.855 -0.549 1.00 95.62 105 ASP A CA 1
ATOM 695 C C . ASP A 1 105 ? -1.223 -9.489 -1.153 1.00 95.62 105 ASP A C 1
ATOM 697 O O . ASP A 1 105 ? -0.913 -9.400 -2.341 1.00 95.62 105 ASP A O 1
ATOM 701 N N . CYS A 1 106 ? -1.136 -8.447 -0.321 1.00 96.69 106 CYS A N 1
ATOM 702 C CA . CYS A 1 106 ? -0.641 -7.140 -0.748 1.00 96.69 106 CYS A CA 1
ATOM 703 C C . CYS A 1 106 ? 0.773 -7.224 -1.336 1.00 96.69 106 CYS A C 1
ATOM 705 O O . CYS A 1 106 ? 1.029 -6.689 -2.415 1.00 96.69 106 CYS A O 1
ATOM 707 N N . GLN A 1 107 ? 1.689 -7.936 -0.676 1.00 95.38 107 GLN A N 1
ATOM 708 C CA . GLN A 1 107 ? 3.067 -8.069 -1.154 1.00 95.38 107 GLN A CA 1
ATOM 709 C C . GLN A 1 107 ? 3.137 -8.848 -2.477 1.00 95.38 107 GLN A C 1
ATOM 711 O O . GLN A 1 107 ? 3.909 -8.486 -3.369 1.00 95.38 107 GLN A O 1
ATOM 716 N N . ALA A 1 108 ? 2.307 -9.884 -2.634 1.00 94.44 108 ALA A N 1
ATOM 717 C CA . ALA A 1 108 ? 2.200 -10.644 -3.873 1.00 94.44 108 ALA A CA 1
ATOM 718 C C . ALA A 1 108 ? 1.691 -9.770 -5.029 1.00 94.44 108 ALA A C 1
ATOM 720 O O . ALA A 1 108 ? 2.299 -9.769 -6.101 1.00 94.44 108 ALA A O 1
ATOM 721 N N . GLN A 1 109 ? 0.636 -8.982 -4.806 1.00 94.44 109 GLN A N 1
ATOM 722 C CA . GLN A 1 109 ? 0.111 -8.047 -5.806 1.00 94.44 109 GLN A CA 1
ATOM 723 C C . GLN A 1 109 ? 1.118 -6.944 -6.148 1.00 94.44 109 GLN A C 1
ATOM 725 O O . GLN A 1 109 ? 1.307 -6.625 -7.321 1.00 94.44 109 GLN A O 1
ATOM 730 N N . CYS A 1 110 ? 1.829 -6.428 -5.144 1.00 94.75 110 CYS A N 1
ATOM 731 C CA . CYS A 1 110 ? 2.806 -5.359 -5.307 1.00 94.75 110 CYS A CA 1
ATOM 732 C C . CYS A 1 110 ? 3.943 -5.712 -6.276 1.00 94.75 110 CYS A C 1
ATOM 734 O O . CYS A 1 110 ? 4.417 -4.856 -7.021 1.00 94.75 110 CYS A O 1
ATOM 736 N N . SER A 1 111 ? 4.320 -6.993 -6.355 1.00 89.06 111 SER A N 1
ATOM 737 C CA . SER A 1 111 ? 5.317 -7.469 -7.323 1.00 89.06 111 SER A CA 1
ATOM 738 C C . SER A 1 111 ? 4.897 -7.324 -8.796 1.00 89.06 111 SER A C 1
ATOM 740 O O . SER A 1 111 ? 5.753 -7.379 -9.678 1.00 89.06 111 SER A O 1
ATOM 742 N N . GLY A 1 112 ? 3.598 -7.150 -9.065 1.00 90.00 112 GLY A N 1
ATOM 743 C CA . GLY A 1 112 ? 3.037 -6.998 -10.406 1.00 90.00 112 GLY A CA 1
ATOM 744 C C . GLY A 1 112 ? 2.810 -5.552 -10.849 1.00 90.00 112 GLY A C 1
ATOM 745 O O . GLY A 1 112 ? 2.402 -5.344 -11.989 1.00 90.00 112 GLY A O 1
ATOM 746 N N . TRP A 1 113 ? 3.040 -4.561 -9.984 1.00 92.88 113 TRP A N 1
ATOM 747 C CA . TRP A 1 113 ? 2.842 -3.156 -10.340 1.00 92.88 113 TRP A CA 1
ATOM 748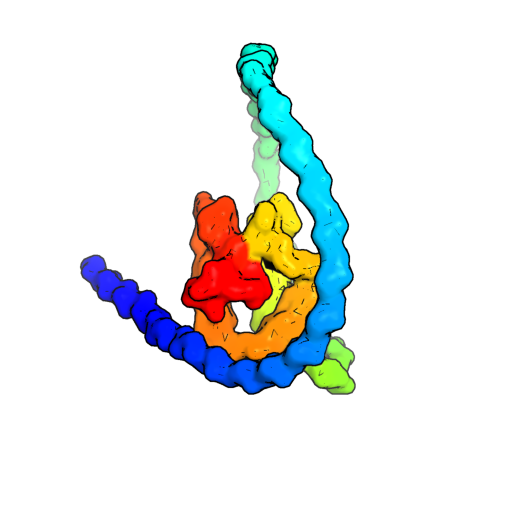 C C . TRP A 1 113 ? 4.087 -2.568 -11.006 1.00 92.88 113 TRP A C 1
ATOM 750 O O . TRP A 1 113 ? 5.212 -2.752 -10.543 1.00 92.88 113 TRP A O 1
ATOM 760 N N . ASP A 1 114 ? 3.882 -1.787 -12.065 1.00 95.00 114 ASP A N 1
ATOM 761 C CA . ASP A 1 114 ? 4.929 -0.921 -12.598 1.00 95.00 114 ASP A CA 1
ATOM 762 C C . ASP A 1 114 ? 5.260 0.214 -11.614 1.00 95.00 114 ASP A C 1
ATOM 764 O O . ASP A 1 114 ? 4.454 0.582 -10.755 1.00 95.00 114 ASP A O 1
ATOM 768 N N . ALA A 1 115 ? 6.429 0.839 -11.786 1.00 93.94 115 ALA A N 1
ATOM 769 C CA . ALA A 1 115 ? 6.914 1.901 -10.899 1.00 93.94 115 ALA A CA 1
ATOM 770 C C . ALA A 1 115 ? 5.902 3.048 -10.702 1.00 93.94 115 ALA A C 1
ATOM 772 O O . ALA A 1 115 ? 5.712 3.513 -9.582 1.00 93.94 115 ALA A O 1
ATOM 773 N N . ALA A 1 116 ? 5.208 3.466 -11.768 1.00 95.56 116 ALA A N 1
ATOM 774 C CA . ALA A 1 116 ? 4.185 4.511 -11.688 1.00 95.56 116 ALA A CA 1
ATOM 775 C C . ALA A 1 116 ? 2.955 4.071 -10.873 1.00 95.56 116 ALA A C 1
ATOM 777 O O . ALA A 1 116 ? 2.414 4.859 -10.099 1.00 95.56 116 ALA A O 1
ATOM 778 N N . GLY A 1 117 ? 2.537 2.808 -11.013 1.00 95.69 117 GLY A N 1
ATOM 779 C CA . GLY A 1 117 ? 1.434 2.242 -10.240 1.00 95.69 117 GLY A CA 1
ATOM 780 C C . GLY A 1 117 ? 1.777 2.146 -8.755 1.00 95.69 117 GLY A C 1
ATOM 781 O O . GLY A 1 117 ? 0.941 2.475 -7.914 1.00 95.69 117 GLY A O 1
ATOM 782 N N . PHE A 1 118 ? 3.014 1.761 -8.428 1.00 96.38 118 PHE A N 1
ATOM 783 C CA . PHE A 1 118 ? 3.498 1.736 -7.049 1.00 96.38 118 PHE A CA 1
ATOM 784 C C . PHE A 1 118 ? 3.589 3.145 -6.441 1.00 96.38 118 PHE A C 1
ATOM 786 O O . PHE A 1 118 ? 3.078 3.372 -5.346 1.00 96.38 118 PHE A O 1
ATOM 793 N N . GLU A 1 119 ? 4.164 4.116 -7.159 1.00 96.88 119 GLU A N 1
ATOM 794 C CA . GLU A 1 119 ? 4.282 5.506 -6.689 1.00 96.88 119 GLU A CA 1
ATOM 795 C C . GLU A 1 119 ? 2.906 6.153 -6.447 1.00 96.88 119 GLU A C 1
ATOM 797 O O . GLU A 1 119 ? 2.693 6.788 -5.413 1.00 96.88 119 GLU A O 1
ATOM 802 N N . CYS A 1 120 ? 1.942 5.918 -7.345 1.00 97.88 120 CYS A N 1
ATOM 803 C CA . CYS A 1 120 ? 0.560 6.381 -7.192 1.00 97.88 120 CYS A CA 1
ATOM 804 C C . CYS A 1 120 ? -0.076 5.873 -5.886 1.00 97.88 120 CYS A C 1
ATOM 806 O O . CYS A 1 120 ? -0.655 6.649 -5.121 1.00 97.88 120 CYS A O 1
ATOM 808 N N . ARG A 1 121 ? 0.095 4.581 -5.579 1.00 97.81 121 ARG A N 1
ATOM 809 C CA . ARG A 1 121 ? -0.436 3.962 -4.354 1.00 97.81 121 ARG A CA 1
ATOM 810 C C . ARG A 1 121 ? 0.273 4.464 -3.104 1.00 97.81 121 ARG A C 1
ATOM 812 O O . ARG A 1 121 ? -0.392 4.700 -2.098 1.00 97.81 121 ARG A O 1
ATOM 819 N N . GLN A 1 122 ? 1.591 4.674 -3.159 1.00 97.62 122 GLN A N 1
ATOM 820 C CA . GLN A 1 122 ? 2.342 5.262 -2.046 1.00 97.62 122 GLN A CA 1
ATOM 821 C C . GLN A 1 122 ? 1.830 6.663 -1.707 1.00 97.62 122 GLN A C 1
ATOM 823 O O . GLN A 1 122 ? 1.523 6.928 -0.547 1.00 97.62 122 GLN A O 1
ATOM 828 N N . MET A 1 123 ? 1.653 7.524 -2.713 1.00 97.88 123 MET A N 1
ATOM 829 C CA . MET A 1 123 ? 1.085 8.861 -2.524 1.00 97.88 123 MET A CA 1
ATOM 830 C C . MET A 1 123 ? -0.314 8.787 -1.895 1.00 97.88 123 MET A C 1
ATOM 832 O O . MET A 1 123 ? -0.608 9.513 -0.946 1.00 97.88 123 MET A O 1
ATOM 836 N N . HIS A 1 124 ? -1.190 7.909 -2.390 1.00 97.88 124 HIS A N 1
ATOM 837 C CA . HIS A 1 124 ? -2.527 7.768 -1.812 1.00 97.88 124 HIS A CA 1
ATOM 838 C C . HIS A 1 124 ? -2.498 7.233 -0.380 1.00 97.88 124 HIS A C 1
ATOM 840 O O . HIS A 1 124 ? -3.270 7.697 0.454 1.00 97.88 124 HIS A O 1
ATOM 846 N N . LEU A 1 125 ? -1.576 6.332 -0.053 1.00 97.25 125 LEU A N 1
ATOM 847 C CA . LEU A 1 125 ? -1.385 5.878 1.319 1.00 97.25 125 LEU A CA 1
ATOM 848 C C . LEU A 1 125 ? -0.878 7.004 2.232 1.00 97.25 125 LEU A C 1
ATOM 850 O O . LEU A 1 125 ? -1.268 7.082 3.395 1.00 97.25 125 LEU A O 1
ATOM 854 N N . GLU A 1 126 ? -0.038 7.904 1.721 1.00 97.38 126 GLU A N 1
ATOM 855 C CA . GLU A 1 126 ? 0.404 9.072 2.480 1.00 97.38 126 GLU A CA 1
ATOM 856 C C . GLU A 1 126 ? -0.762 10.008 2.812 1.00 97.38 126 GLU A C 1
ATOM 858 O O . GLU A 1 126 ? -0.901 10.385 3.975 1.00 97.38 126 GLU A O 1
ATOM 863 N N . LEU A 1 127 ? -1.625 10.302 1.835 1.00 97.62 127 LEU A N 1
ATOM 864 C CA . LEU A 1 127 ? -2.830 11.125 2.013 1.00 97.62 127 LEU A CA 1
ATOM 865 C C . LEU A 1 127 ? -3.894 10.446 2.892 1.00 97.62 127 LEU A C 1
ATOM 867 O O . LEU A 1 127 ? -4.658 11.118 3.583 1.00 97.62 127 LEU A O 1
ATOM 871 N N . ALA A 1 128 ? -3.931 9.111 2.924 1.00 96.50 128 ALA A N 1
ATOM 872 C CA . ALA A 1 128 ? -4.847 8.349 3.775 1.00 96.50 128 ALA A CA 1
ATOM 873 C C . ALA A 1 128 ? -4.606 8.554 5.280 1.00 96.50 128 ALA A C 1
ATOM 875 O O . ALA A 1 128 ? -5.487 8.258 6.084 1.00 96.50 128 ALA A O 1
ATOM 876 N N . GLN A 1 129 ? -3.449 9.097 5.673 1.00 94.88 129 GLN A N 1
ATOM 877 C CA . GLN A 1 129 ? -3.210 9.530 7.053 1.00 94.88 129 GLN A CA 1
ATOM 878 C C . GLN A 1 129 ? -4.081 10.733 7.449 1.00 94.88 129 GLN A C 1
ATOM 880 O O . GLN A 1 129 ? -4.335 10.938 8.634 1.00 94.88 129 GLN A O 1
ATOM 885 N N . GLU A 1 130 ? -4.516 11.531 6.470 1.00 95.94 130 GLU A N 1
ATOM 886 C CA . GLU A 1 130 ? -5.381 12.695 6.666 1.00 95.94 130 GLU A CA 1
ATOM 887 C C . GLU A 1 130 ? -6.857 12.335 6.449 1.00 95.94 130 GLU A C 1
ATOM 889 O O . GLU A 1 130 ? -7.702 12.743 7.244 1.00 95.94 130 GLU A O 1
ATOM 894 N N . ASP A 1 131 ? -7.160 11.551 5.406 1.00 95.25 131 ASP A N 1
ATOM 895 C CA . ASP A 1 131 ? -8.516 11.086 5.088 1.00 95.25 131 ASP A CA 1
ATOM 896 C C . ASP A 1 131 ? -8.509 9.647 4.543 1.00 95.25 131 ASP A C 1
ATOM 898 O O . ASP A 1 131 ? -8.328 9.388 3.348 1.00 95.25 131 ASP A O 1
ATOM 902 N N . ALA A 1 132 ? -8.682 8.683 5.448 1.00 95.12 132 ALA A N 1
ATOM 903 C CA . ALA A 1 132 ? -8.616 7.265 5.109 1.00 95.12 132 ALA A CA 1
ATOM 904 C C . ALA A 1 132 ? -9.746 6.840 4.154 1.00 95.12 132 ALA A C 1
ATOM 906 O O . ALA A 1 132 ? -9.498 6.079 3.217 1.00 95.12 132 ALA A O 1
ATOM 907 N N . ASP A 1 133 ? -10.969 7.338 4.355 1.00 93.88 133 ASP A N 1
ATOM 908 C CA . ASP A 1 133 ? -12.150 6.984 3.557 1.00 93.88 133 ASP A CA 1
ATOM 909 C C . ASP A 1 133 ? -11.982 7.318 2.067 1.00 93.88 133 ASP A C 1
ATOM 911 O O . ASP A 1 133 ? -12.302 6.488 1.215 1.00 93.88 133 ASP A O 1
ATOM 915 N N . THR A 1 134 ? -11.421 8.486 1.734 1.00 95.12 134 THR A N 1
ATOM 916 C CA . THR A 1 134 ? -11.213 8.894 0.335 1.00 95.12 134 THR A CA 1
ATOM 917 C C . THR A 1 134 ? -9.982 8.244 -0.292 1.00 95.12 134 THR A C 1
ATOM 919 O O . THR A 1 134 ? -9.962 7.997 -1.500 1.00 95.12 134 THR A O 1
ATOM 922 N N . HIS A 1 135 ? -8.924 7.983 0.482 1.00 96.38 135 HIS A N 1
ATOM 923 C CA . HIS A 1 135 ? -7.622 7.631 -0.093 1.00 96.38 135 HIS A CA 1
ATOM 924 C C . HIS A 1 135 ? -7.243 6.149 -0.000 1.00 96.38 135 HIS A C 1
ATOM 926 O O . HIS A 1 135 ? -6.568 5.653 -0.903 1.00 96.38 135 HIS A O 1
ATOM 932 N N . CYS A 1 136 ? -7.724 5.402 0.997 1.00 96.31 136 CYS A N 1
ATOM 933 C CA . CYS A 1 136 ? -7.449 3.965 1.096 1.00 96.31 136 CYS A CA 1
ATOM 934 C C . CYS A 1 136 ? -7.917 3.131 -0.115 1.00 96.31 136 CYS A C 1
ATOM 936 O O . CYS A 1 136 ? -7.169 2.227 -0.493 1.00 96.31 136 CYS A O 1
ATOM 938 N N . PRO A 1 137 ? -9.068 3.415 -0.769 1.00 95.75 137 PRO A N 1
ATOM 939 C CA . PRO A 1 137 ? -9.462 2.707 -1.992 1.00 95.75 137 PRO A CA 1
ATOM 940 C C . PRO A 1 137 ? -8.468 2.886 -3.149 1.00 95.75 137 PRO A C 1
ATOM 942 O O . PRO A 1 137 ? -8.364 2.025 -4.011 1.00 95.75 137 PRO A O 1
ATOM 945 N N . HIS A 1 138 ? -7.719 3.993 -3.174 1.00 95.88 138 HIS A N 1
ATOM 946 C CA . HIS A 1 138 ? -6.735 4.278 -4.223 1.00 95.88 138 HIS A CA 1
ATOM 947 C C . HIS A 1 138 ? -5.338 3.726 -3.897 1.00 95.88 138 HIS A C 1
ATOM 949 O O . HIS A 1 138 ? -4.537 3.484 -4.793 1.00 95.88 138 HIS A O 1
ATOM 955 N N . ALA A 1 139 ? -5.043 3.487 -2.617 1.00 96.62 139 ALA A N 1
ATOM 956 C CA . ALA A 1 139 ? -3.847 2.762 -2.182 1.00 96.62 139 ALA A CA 1
ATOM 957 C C . ALA A 1 139 ? -4.030 1.227 -2.212 1.00 96.62 139 ALA A C 1
ATOM 959 O O . ALA A 1 139 ? -3.111 0.471 -1.899 1.00 96.62 139 ALA A O 1
ATOM 960 N N . SER A 1 140 ? -5.230 0.760 -2.546 1.00 95.12 140 SER A N 1
ATOM 961 C CA . SER A 1 140 ? -5.608 -0.650 -2.566 1.00 95.12 140 SER A CA 1
ATOM 962 C C . SER A 1 140 ? -4.989 -1.398 -3.767 1.00 95.12 140 SER A C 1
ATOM 964 O O . SER A 1 140 ? -4.337 -0.793 -4.627 1.00 95.12 140 SER A O 1
ATOM 966 N N . GLY A 1 141 ? -5.172 -2.719 -3.843 1.00 93.00 141 GLY A N 1
ATOM 967 C CA . GLY A 1 141 ? -4.590 -3.569 -4.889 1.00 93.00 141 GLY A CA 1
ATOM 968 C C . GLY A 1 141 ? -5.106 -3.226 -6.285 1.00 93.00 141 GLY A C 1
ATOM 969 O O . GLY A 1 141 ? -4.335 -3.118 -7.239 1.00 93.00 141 GLY A O 1
ATOM 970 N N . SER A 1 142 ? -6.398 -2.925 -6.391 1.00 91.94 142 SER A N 1
ATOM 971 C CA . SER A 1 142 ? -7.035 -2.400 -7.603 1.00 91.94 142 SER A CA 1
ATOM 972 C C . SER A 1 142 ? -6.720 -0.929 -7.889 1.00 91.94 142 SER A C 1
ATOM 974 O O . SER A 1 142 ? -6.958 -0.467 -9.001 1.00 91.94 142 SER A O 1
ATOM 976 N N . GLY A 1 143 ? -6.188 -0.182 -6.915 1.00 92.56 143 GLY A N 1
ATOM 977 C CA . GLY A 1 143 ? -5.827 1.229 -7.084 1.00 92.56 143 GLY A CA 1
ATOM 978 C C . GLY A 1 143 ? -7.030 2.149 -7.290 1.00 92.56 143 GLY A C 1
ATOM 979 O O . GLY A 1 143 ? -6.878 3.275 -7.762 1.00 92.56 143 GLY A O 1
ATOM 980 N N . GLY A 1 144 ? -8.244 1.661 -7.010 1.00 89.88 144 GLY A N 1
ATOM 981 C CA . GLY A 1 144 ? -9.500 2.369 -7.251 1.00 89.88 144 GLY A CA 1
ATOM 982 C C . GLY A 1 144 ? -9.732 2.773 -8.714 1.00 89.88 144 GLY A C 1
ATOM 983 O O . GLY A 1 144 ? -10.562 3.642 -8.972 1.00 89.88 144 GLY A O 1
ATOM 984 N N . GLY A 1 145 ? -8.992 2.186 -9.666 1.00 90.31 145 GLY A N 1
ATOM 985 C CA . GLY A 1 145 ? -9.033 2.536 -11.090 1.00 90.31 145 GLY A CA 1
ATOM 986 C C . GLY A 1 145 ? -8.416 3.895 -11.444 1.00 90.31 145 GLY A C 1
ATOM 987 O O . GLY A 1 145 ? -8.592 4.361 -12.570 1.00 90.31 145 GLY A O 1
ATOM 988 N N . VAL A 1 146 ? -7.733 4.550 -10.499 1.00 90.81 146 VAL A N 1
ATOM 989 C CA . VAL A 1 146 ? -6.995 5.808 -10.734 1.00 90.81 146 VAL A CA 1
ATOM 990 C C . VAL A 1 146 ? -5.480 5.597 -10.719 1.00 90.81 146 VAL A C 1
ATOM 992 O O . VAL A 1 146 ? -4.752 6.364 -11.354 1.00 90.81 146 VAL A O 1
ATOM 995 N N . CYS A 1 147 ? -5.039 4.547 -10.020 1.00 90.81 147 CYS A N 1
ATOM 996 C CA . CYS A 1 147 ? -3.763 3.871 -10.197 1.00 90.81 147 CYS A CA 1
ATOM 997 C C . CYS A 1 147 ? -3.993 2.541 -10.946 1.00 90.81 147 CYS A C 1
ATOM 999 O O . CYS A 1 147 ? -2.967 1.925 -11.297 1.00 90.81 147 CYS A O 1
#

=== Feature glossary ===
A reading guide for the features in this record.

Start from the sequence.

  · Sequence gives the chain of amino acids in standard one-letter code (A=alanine, C=cysteine, …, Y=tyrosine), read N→C. It is the only feature that is directly encoded by the gene; all structural features are derived from the folded form of this sequence.

Fold it, and you get atomic coordinates and the backbone conformation that goes with them.

  · Structure coordinates are given as an mmCIF _atom_site loop: one row per atom with element, residue name, chain id, sequence number, and x/y/z position in Å. Only the four main-chain atoms per residue are included here; side chains are omitted to keep the record compact.

  · Backbone dihedral angles. Every residue except chain termini has a φ (preceding-C → N → Cα → C) and a ψ (N → Cα → C → next-N). They are reported in degrees following the IUPAC sign convention. Secondary structure is essentially a statement about which (φ, ψ) basin each residue occupies.

  · Eight-state secondary structure (DSSP): H is the canonical α-helix, G the tighter 3₁₀-helix, I the wider π-helix; E/B are β-structure, T and S are turns and bends, and '-' is everything else. DSSP derives these from the pattern of main-chain N–H···O=C hydrogen bonds, not from the sequence.

  · SS3 is a coarse helix/strand/coil call (letters a/b/c) made by the P-SEA algorithm from inter-Cα distances and dihedrals. It is less detailed than DSSP but needs only Cα positions.

Summarize the fold with a handful of shape descriptors and a per-residue structural alphabet.

  · Radius of gyration (Rg) is the root-mean-square distance of Cα atoms from their 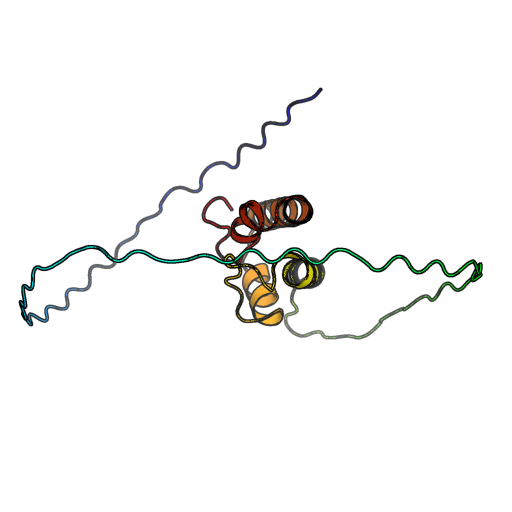centroid — a single number for overall size and compactness. A globular domain of N residues has Rg ≈ 2.2·N^0.38 Å; an extended or disordered chain has a much larger Rg. The Cα contact count is the number of residue pairs whose Cα atoms are within 8 Å and are more than four positions apart in sequence — a standard proxy for tertiary packing density. The bounding box is the smallest axis-aligned box enclosing all Cα atoms.

  · 3Di is Foldseek's structural alphabet. Each residue is assigned one of twenty discrete states based on how its Cα sits relative to its spatial (not sequential) neighbors. Aligning 3Di strings finds structural homologs roughly as well as full 3D superposition, but orders of magnitude faster.

  · Solvent-accessible surface area (SASA) is the area in Å² traced out by the centre of a 1.4 Å probe sphere (a water molecule) rolled over the protein's van der Waals surface (Shrake–Rupley / Lee–Richards construction). Buried residues have near-zero SASA; fully exposed residues can exceed 200 Å². The total SASA scales roughly with the number of surface residues.

Ask how reliable the model is.

  · For AlphaFold models, the B-factor field carries pLDDT — the model's own estimate of local accuracy on a 0–100 scale. Regions with pLDDT<50 should be treated as essentially unmodeled; they often correspond to intrinsically disordered segments.

  · For experimental (PDB) structures, the B-factor (temperature factor) quantifies the positional spread of each atom in the crystal — a combination of thermal vibration and static disorder — in units of Å². High B-factors mark flexible loops or poorly resolved regions; low B-factors mark the rigid, well-ordered core.

  · Predicted Aligned Error (PAE) is an AlphaFold confidence matrix: entry (i, j) is the expected error in the position of residue j, in ångströms, when the prediction is superimposed on the true structure at residue i. Low PAE within a block of residues means that block is internally rigid and well-predicted; high PAE between two blocks means their relative placement is uncertain even if each block individua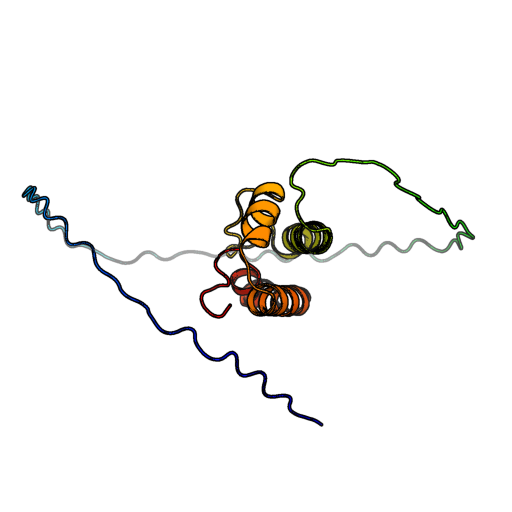lly is confident.

Place it in context: what it resembles, what it is annotated as, and how it looks.

  · Structural nearest neighbors (via Foldseek easy-search vs the PDB). Reported per hit: target PDB id, E-value, and alignment TM-score. A TM-score above ~0.5 is the conventional threshold for 'same fold'.

  · Functional annotations link the protein to curated databases. InterPro entries identify conserved domains and families by matching the sequence against member-database signatures (Pfam, PROSITE, CDD, …). Gene Ontology (GO) terms describe molecular function, biological process, and cellular component in a controlled vocabulary. CATH places the structure in a hierarchical fold classification (Class/Architecture/Topology/Homologous-superfamily). The organism is the source species.

  · The contact map is a binary N×N matrix image: pixel (i, j) is dark where Cα_i and Cα_j are within 8 Å and |i−j|>4. Because the |i−j|>4 filter removes local helical contacts, off-diagonal stripes parallel to the main diagonal indicate parallel β-sheets; stripes perpendicular to it indicate antiparallel β-sheets. The Ramachandran plot scatters every residue's (φ, ψ) pair against the sterically allowed regions. The PAE heatmap renders the predicted-aligned-error matrix.

  · Six rendered views show the 3D structure from the faces of a cube — i.e. along ±x, ±y, ±z. Rendering representation is drawn randomly per protein from cartoon (secondary-structure ribbons), sticks (backbone bonds), or molecular surface; coloring is either N→C rainbow (blue at the N-terminus through red at the C-terminus) or one color per chain.